Protein AF-A0A839MYS6-F1 (afdb_monomer)

Secondary structure (DSSP, 8-state):
--------TTSHHHHHHHHHHHHHHHHHHHHHHHHHHHHHHHHTT-S-BTTB-HHHHHHHHHHHHHHHHHHHHHHGGGG-S--PPTTPPPPHHHHIIIIIHHHHHHHHHHHHHHHHHHHH-

Sequence (121 aa):
MSTDAPITPGSAAAERSRLIAISVAVVGLIGMFLALLGWTGVAKDVDRTAGLPPSLLFAIGAVVVVGAAVFDLAAGSRSDVYIVAPGQQLTTTQFVLNKLAPWIIVALTIVGMIIIWLRHH

pLDDT: mean 84.74, std 12.55, range [36.41, 97.38]

Structure (mmCIF, N/CA/C/O backbone):
data_AF-A0A839MYS6-F1
#
_entry.id   AF-A0A839MYS6-F1
#
loop_
_atom_site.group_PDB
_atom_site.id
_atom_site.type_symbol
_atom_site.label_atom_id
_atom_site.label_alt_id
_atom_site.label_comp_id
_atom_site.label_asym_id
_atom_site.label_entity_id
_atom_site.label_seq_id
_atom_site.pdbx_PDB_ins_code
_atom_site.Cartn_x
_atom_site.Cartn_y
_atom_site.Cartn_z
_atom_site.occupancy
_atom_site.B_iso_or_equiv
_atom_site.auth_seq_id
_atom_site.auth_comp_id
_atom_site.auth_asym_id
_atom_site.auth_atom_id
_atom_site.pdbx_PDB_model_num
ATOM 1 N N . MET A 1 1 ? -17.687 -20.930 19.171 1.00 36.41 1 MET A N 1
ATOM 2 C CA . MET A 1 1 ? -18.001 -19.556 19.615 1.00 36.41 1 MET A CA 1
ATOM 3 C C . MET A 1 1 ? -16.704 -18.913 20.066 1.00 36.41 1 MET A C 1
ATOM 5 O O . MET A 1 1 ? -16.231 -19.227 21.147 1.00 36.41 1 MET A O 1
ATOM 9 N N . SER A 1 2 ? -16.072 -18.106 19.216 1.00 39.03 2 SER A N 1
ATOM 10 C CA . SER A 1 2 ? -14.948 -17.265 19.630 1.00 39.03 2 SER A CA 1
ATOM 11 C C . SER A 1 2 ? -15.504 -16.127 20.483 1.00 39.03 2 SER A C 1
ATOM 13 O O . SER A 1 2 ? -16.220 -15.260 19.987 1.00 39.03 2 SER A O 1
ATOM 15 N N . THR A 1 3 ? -15.232 -16.180 21.783 1.00 42.00 3 THR A N 1
ATOM 16 C CA . THR A 1 3 ? -15.516 -15.128 22.765 1.00 42.00 3 THR A CA 1
ATOM 17 C C . THR A 1 3 ? -14.559 -13.956 22.559 1.00 42.00 3 THR A C 1
ATOM 19 O O . THR A 1 3 ? -13.715 -13.676 23.407 1.00 42.00 3 THR A O 1
ATOM 22 N N . ASP A 1 4 ? -14.656 -13.285 21.416 1.00 52.69 4 ASP A N 1
ATOM 23 C CA . ASP A 1 4 ? -14.020 -11.986 21.249 1.00 52.69 4 ASP A CA 1
ATOM 24 C C . ASP A 1 4 ? -14.946 -10.965 21.904 1.00 52.69 4 ASP A C 1
ATOM 26 O O . ASP A 1 4 ? -15.996 -10.611 21.365 1.00 52.69 4 ASP A O 1
ATOM 30 N N . ALA A 1 5 ? -14.596 -10.553 23.123 1.00 58.12 5 ALA A N 1
ATOM 31 C CA . ALA A 1 5 ? -15.281 -9.458 23.789 1.00 58.12 5 ALA A CA 1
ATOM 32 C C . ALA A 1 5 ? -15.329 -8.242 22.838 1.00 58.12 5 ALA A C 1
ATOM 34 O O . ALA A 1 5 ? -14.313 -7.930 22.207 1.00 58.12 5 ALA A O 1
ATOM 35 N N . PRO A 1 6 ? -16.484 -7.566 22.699 1.00 62.28 6 PRO A N 1
ATOM 36 C CA . PRO A 1 6 ? -16.614 -6.440 21.785 1.00 62.28 6 PRO A CA 1
ATOM 37 C C . PRO A 1 6 ? -15.609 -5.348 22.165 1.00 62.28 6 PRO A C 1
ATOM 39 O O . PRO A 1 6 ? -15.557 -4.920 23.319 1.00 62.28 6 PRO A O 1
ATOM 42 N N . ILE A 1 7 ? -14.798 -4.905 21.199 1.00 64.94 7 ILE A N 1
ATOM 43 C CA . ILE A 1 7 ? -13.833 -3.828 21.426 1.00 64.94 7 ILE A CA 1
ATOM 44 C C . ILE A 1 7 ? -14.624 -2.539 21.648 1.00 64.94 7 ILE A C 1
ATOM 46 O O . ILE A 1 7 ? -15.335 -2.077 20.758 1.00 64.94 7 ILE A O 1
ATOM 50 N N . THR A 1 8 ? -14.528 -1.967 22.847 1.00 72.06 8 THR A N 1
ATOM 51 C CA . THR A 1 8 ? -15.256 -0.749 23.210 1.00 72.06 8 THR A CA 1
ATOM 52 C C . THR A 1 8 ? -14.421 0.506 22.938 1.00 72.06 8 THR A C 1
ATOM 54 O O . THR A 1 8 ? -13.193 0.479 23.104 1.00 72.06 8 THR A O 1
ATOM 57 N N . PRO A 1 9 ? -15.052 1.631 22.546 1.00 70.06 9 PRO A N 1
ATOM 58 C CA . PRO A 1 9 ? -14.355 2.904 22.372 1.00 70.06 9 PRO A CA 1
ATOM 59 C C . PRO A 1 9 ? -13.639 3.338 23.660 1.00 70.06 9 PRO A C 1
ATOM 61 O O . PRO A 1 9 ? -14.200 3.232 24.747 1.00 70.06 9 PRO A O 1
ATOM 64 N N . GLY A 1 10 ? -12.402 3.831 23.544 1.00 70.62 10 GLY A N 1
ATOM 65 C CA . GLY A 1 10 ? -11.609 4.307 24.689 1.00 70.62 10 GLY A CA 1
ATOM 66 C C . GLY A 1 10 ? -10.931 3.212 25.524 1.00 70.62 10 GLY A C 1
ATOM 67 O O . GLY A 1 10 ? -10.253 3.528 26.495 1.00 70.62 10 GLY A O 1
ATOM 68 N N . SER A 1 11 ? -11.077 1.936 25.152 1.00 76.88 11 SER A N 1
ATOM 69 C CA . SER A 1 11 ? -10.347 0.829 25.782 1.00 76.88 11 SER A CA 1
ATOM 70 C C . SER A 1 11 ? -8.911 0.701 25.252 1.00 76.88 11 SER A C 1
ATOM 72 O O . SER A 1 11 ? -8.625 1.049 24.105 1.00 76.88 11 SER A O 1
ATOM 74 N N . ALA A 1 12 ? -8.017 0.095 26.042 1.00 77.88 12 ALA A N 1
ATOM 75 C CA . ALA A 1 12 ? -6.660 -0.248 25.592 1.00 77.88 12 ALA A CA 1
ATOM 76 C C . ALA A 1 12 ? -6.661 -1.174 24.352 1.00 77.88 12 ALA A C 1
ATOM 78 O O . ALA A 1 12 ? -5.753 -1.130 23.523 1.00 77.88 12 ALA A O 1
ATOM 79 N N . ALA A 1 13 ? -7.707 -1.992 24.185 1.00 74.75 13 ALA A N 1
ATOM 80 C CA . ALA A 1 13 ? -7.895 -2.824 22.998 1.00 74.75 13 ALA A CA 1
ATOM 81 C C . ALA A 1 13 ? -8.218 -1.988 21.744 1.00 74.75 13 ALA A C 1
ATOM 83 O O . ALA A 1 13 ? -7.723 -2.301 20.661 1.00 74.75 13 ALA A O 1
ATOM 84 N N . ALA A 1 14 ? -8.981 -0.898 21.888 1.00 74.06 14 ALA A N 1
ATOM 85 C CA . ALA A 1 14 ? -9.258 0.031 20.795 1.00 74.06 14 ALA A CA 1
ATOM 86 C C . ALA A 1 14 ? -8.018 0.831 20.377 1.00 74.06 14 ALA A C 1
ATOM 88 O O . ALA A 1 14 ? -7.782 1.041 19.187 1.00 74.06 14 ALA A O 1
ATOM 89 N N . GLU A 1 15 ? -7.196 1.239 21.344 1.00 79.88 15 GLU A N 1
ATOM 90 C CA . GLU A 1 15 ? -5.914 1.893 21.073 1.00 79.88 15 GLU A CA 1
ATOM 91 C C . GLU A 1 15 ? -4.948 0.956 20.337 1.00 79.88 15 GLU A C 1
ATOM 93 O O . GLU A 1 15 ? -4.363 1.330 19.320 1.00 79.88 15 GLU A O 1
ATOM 98 N N . ARG A 1 16 ? -4.849 -0.304 20.777 1.00 81.50 16 ARG A N 1
ATOM 99 C CA . ARG A 1 16 ? -4.025 -1.313 20.104 1.00 81.50 16 ARG A CA 1
ATOM 100 C C . ARG A 1 16 ? -4.498 -1.596 18.675 1.00 81.50 16 ARG A C 1
ATOM 102 O O . ARG A 1 16 ? -3.661 -1.702 17.785 1.00 81.50 16 ARG A O 1
ATOM 109 N N . SER A 1 17 ? -5.811 -1.678 18.448 1.00 79.44 17 SER A N 1
ATOM 110 C CA . SER A 1 17 ? -6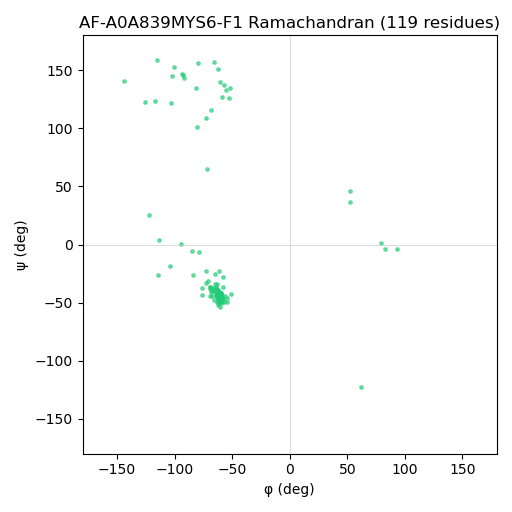.390 -1.839 17.104 1.00 79.44 17 SER A CA 1
ATOM 111 C C . SER A 1 17 ? -5.989 -0.692 16.176 1.00 79.44 17 SER A C 1
ATOM 113 O O . SER A 1 17 ? -5.501 -0.927 15.072 1.00 79.44 17 SER A O 1
ATOM 115 N N . ARG A 1 18 ? -6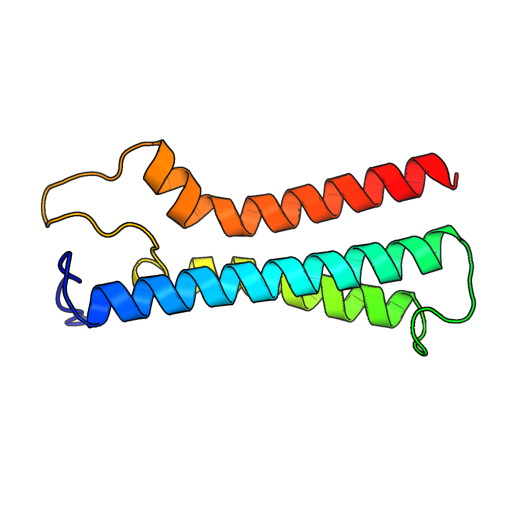.089 0.555 16.656 1.00 82.00 18 ARG A N 1
ATOM 116 C CA . ARG A 1 18 ? -5.651 1.746 15.910 1.00 82.00 18 ARG A CA 1
ATOM 117 C C . ARG A 1 18 ? -4.172 1.698 15.555 1.00 82.00 18 ARG A C 1
ATOM 119 O O . ARG A 1 18 ? -3.811 1.993 14.421 1.00 82.00 18 ARG A O 1
ATOM 126 N N . LEU A 1 19 ? -3.318 1.327 16.507 1.00 85.81 19 LEU A N 1
ATOM 127 C CA . LEU A 1 19 ? -1.880 1.216 16.266 1.00 85.81 19 LEU A CA 1
ATOM 128 C C . LEU A 1 19 ? -1.563 0.155 15.211 1.00 85.81 19 LEU A C 1
ATOM 130 O O . LEU A 1 19 ? -0.710 0.392 14.358 1.00 85.81 19 LEU A O 1
ATOM 134 N N . ILE A 1 20 ? -2.263 -0.983 15.232 1.00 85.06 20 ILE A N 1
ATOM 135 C CA . ILE A 1 20 ? -2.134 -2.020 14.202 1.00 85.06 20 ILE A CA 1
ATOM 136 C C . ILE A 1 20 ? -2.569 -1.460 12.846 1.00 85.06 20 ILE A C 1
ATOM 138 O O . ILE A 1 20 ? -1.800 -1.547 11.896 1.00 85.06 20 ILE A O 1
ATOM 142 N N . ALA A 1 21 ? -3.737 -0.821 12.771 1.00 84.19 21 ALA A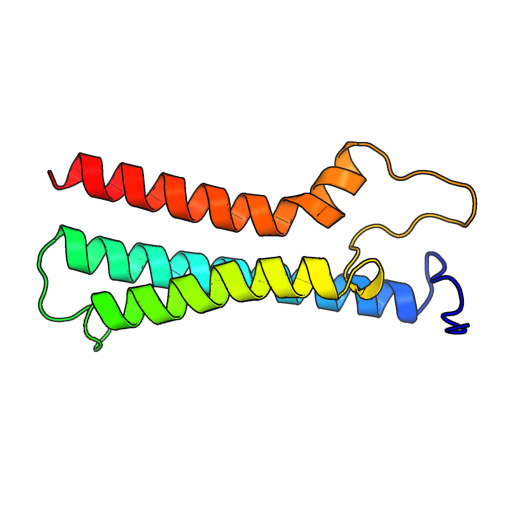 N 1
ATOM 143 C CA . ALA A 1 21 ? -4.262 -0.216 11.547 1.00 84.19 21 ALA A CA 1
ATOM 144 C C . ALA A 1 21 ? -3.274 0.778 10.912 1.00 84.19 21 ALA A C 1
ATOM 146 O O . ALA A 1 21 ? -2.943 0.693 9.730 1.00 84.19 21 ALA A O 1
ATOM 147 N N . ILE A 1 22 ? -2.746 1.695 11.729 1.00 87.50 22 ILE A N 1
ATOM 148 C CA . ILE A 1 22 ? -1.765 2.699 11.304 1.00 87.50 22 ILE A CA 1
ATOM 149 C C . ILE A 1 22 ? -0.476 2.015 10.849 1.00 87.50 22 ILE A C 1
ATOM 151 O O . ILE A 1 22 ? 0.072 2.368 9.809 1.00 87.50 22 ILE A O 1
ATOM 155 N N . SER A 1 23 ? -0.005 1.014 11.593 1.00 90.06 23 SER A N 1
ATOM 156 C CA . SER A 1 23 ? 1.216 0.279 11.252 1.00 90.06 23 SER A CA 1
ATOM 157 C C . SER A 1 23 ? 1.073 -0.459 9.920 1.00 90.06 23 SER A C 1
ATOM 159 O O . SER A 1 23 ? 1.981 -0.406 9.095 1.00 90.06 23 SER A O 1
ATOM 161 N N . VAL A 1 24 ? -0.077 -1.090 9.669 1.00 90.00 24 VAL A N 1
ATOM 162 C CA . VAL A 1 24 ? -0.386 -1.755 8.394 1.00 90.00 24 VAL A CA 1
ATOM 163 C C . VAL A 1 24 ? -0.420 -0.744 7.249 1.00 90.00 24 VAL A C 1
ATOM 165 O O . VAL A 1 24 ? 0.182 -0.991 6.205 1.00 90.00 24 VAL A O 1
ATOM 168 N N . ALA A 1 25 ? -1.037 0.423 7.452 1.00 88.56 25 ALA A N 1
ATOM 169 C CA . ALA A 1 25 ? -1.038 1.493 6.458 1.00 88.56 25 ALA A CA 1
ATOM 170 C C . ALA A 1 25 ? 0.383 1.998 6.150 1.00 88.56 25 ALA A C 1
ATOM 172 O O . ALA A 1 25 ? 0.744 2.141 4.984 1.00 88.56 25 ALA A O 1
ATOM 173 N N . VAL A 1 26 ? 1.217 2.212 7.173 1.00 93.88 26 VAL A N 1
ATOM 174 C CA . VAL A 1 26 ? 2.621 2.629 7.008 1.00 93.88 26 VAL A CA 1
ATOM 175 C C . VAL A 1 26 ? 3.423 1.575 6.245 1.00 93.88 26 VAL A C 1
ATOM 177 O O . VAL A 1 26 ? 4.142 1.918 5.308 1.00 93.88 26 VAL A O 1
ATOM 180 N N . VAL A 1 27 ? 3.273 0.294 6.588 1.00 94.12 27 VAL A N 1
ATOM 181 C CA . VAL A 1 27 ? 3.912 -0.812 5.859 1.00 94.12 27 VAL A CA 1
ATOM 182 C C . VAL A 1 27 ? 3.450 -0.835 4.400 1.00 94.12 27 VAL A C 1
ATOM 184 O O . VAL A 1 27 ? 4.282 -0.951 3.502 1.00 94.12 27 VAL A O 1
ATOM 187 N N . GLY A 1 28 ? 2.154 -0.634 4.146 1.00 94.00 28 GLY A N 1
ATOM 188 C CA . GLY A 1 28 ? 1.608 -0.500 2.796 1.00 94.00 28 GLY A CA 1
ATOM 189 C C . GLY A 1 28 ? 2.238 0.657 2.014 1.00 94.00 28 GLY A C 1
ATOM 190 O O . GLY A 1 28 ? 2.636 0.472 0.867 1.00 94.00 28 GLY A O 1
ATOM 191 N N . LEU A 1 29 ? 2.404 1.832 2.630 1.00 95.81 29 LEU A N 1
ATOM 192 C CA . LEU A 1 29 ? 3.059 2.988 2.001 1.00 95.81 29 LEU A CA 1
ATOM 193 C C . LEU A 1 29 ? 4.537 2.723 1.680 1.00 95.81 29 LEU A C 1
ATOM 195 O O . LEU A 1 29 ? 5.010 3.104 0.609 1.00 95.81 29 LEU A O 1
ATOM 199 N N . ILE A 1 30 ? 5.262 2.040 2.572 1.00 96.50 30 ILE A N 1
ATOM 200 C CA . ILE A 1 30 ? 6.648 1.618 2.319 1.00 96.50 30 ILE A CA 1
ATOM 201 C C . ILE A 1 30 ? 6.691 0.654 1.132 1.00 96.50 30 ILE A C 1
ATOM 203 O O . ILE A 1 30 ? 7.505 0.830 0.225 1.00 96.50 30 ILE A O 1
ATOM 207 N N . GLY A 1 31 ? 5.789 -0.328 1.096 1.00 96.25 31 GLY A N 1
ATOM 208 C CA . GLY A 1 31 ? 5.657 -1.224 -0.046 1.00 96.25 31 GLY A CA 1
ATOM 209 C C . GLY A 1 31 ? 5.404 -0.458 -1.346 1.00 96.25 31 GLY A C 1
ATOM 210 O O . GLY A 1 31 ? 6.046 -0.740 -2.355 1.00 96.25 31 GLY A O 1
ATOM 211 N N . MET A 1 32 ? 4.506 0.534 -1.320 1.00 97.31 32 MET A N 1
ATOM 212 C CA . MET A 1 32 ? 4.138 1.329 -2.496 1.00 97.31 32 MET A CA 1
ATOM 213 C C . MET A 1 32 ? 5.353 2.086 -3.014 1.00 97.31 32 MET A C 1
ATOM 215 O O . MET A 1 32 ? 5.630 2.069 -4.212 1.00 97.31 32 MET A O 1
ATOM 219 N N . PHE A 1 33 ? 6.110 2.708 -2.110 1.00 96.75 33 PHE A N 1
ATOM 220 C CA . PHE A 1 33 ? 7.351 3.385 -2.452 1.00 96.75 33 PHE A CA 1
ATOM 221 C C . PHE A 1 33 ? 8.349 2.435 -3.129 1.00 96.75 33 PHE A C 1
ATOM 223 O O . PHE A 1 33 ? 8.845 2.750 -4.209 1.00 96.75 33 PHE A O 1
ATOM 230 N N . LEU A 1 34 ? 8.603 1.257 -2.547 1.00 96.62 34 LEU A N 1
ATOM 231 C CA . LEU A 1 34 ? 9.520 0.263 -3.118 1.00 96.62 34 LEU A CA 1
ATOM 232 C C . LEU A 1 34 ? 9.038 -0.251 -4.483 1.00 96.62 34 LEU A C 1
ATOM 234 O O . LEU A 1 34 ? 9.839 -0.370 -5.410 1.00 96.62 34 LEU A O 1
ATOM 238 N N . ALA A 1 35 ? 7.733 -0.497 -4.625 1.00 96.88 35 ALA A N 1
ATOM 239 C CA . ALA A 1 35 ? 7.126 -0.955 -5.868 1.00 96.88 35 ALA A CA 1
ATOM 240 C C . ALA A 1 35 ? 7.299 0.090 -6.975 1.00 96.88 35 ALA A C 1
ATOM 242 O O . ALA A 1 35 ? 7.842 -0.210 -8.035 1.00 96.88 35 ALA A O 1
ATOM 243 N N . LEU A 1 36 ? 6.911 1.341 -6.718 1.00 97.00 36 LEU A N 1
ATOM 244 C CA . LEU A 1 36 ? 7.037 2.425 -7.692 1.00 97.00 36 LEU A CA 1
ATOM 245 C C . LEU A 1 36 ? 8.496 2.735 -8.030 1.00 97.00 36 LEU A C 1
ATOM 247 O O . LEU A 1 36 ? 8.811 3.014 -9.187 1.00 97.00 36 LEU A O 1
ATOM 251 N N . LEU A 1 37 ? 9.396 2.656 -7.049 1.00 95.94 37 LEU A N 1
ATOM 252 C CA . LEU A 1 37 ? 10.824 2.864 -7.257 1.00 95.94 37 LEU A CA 1
ATOM 253 C C . LEU A 1 37 ? 11.424 1.764 -8.147 1.00 95.94 37 LEU A C 1
ATOM 255 O O . LEU A 1 37 ? 12.094 2.076 -9.131 1.00 95.94 37 LEU A O 1
ATOM 259 N N . GLY A 1 38 ? 11.133 0.492 -7.854 1.00 95.56 38 GLY A N 1
ATOM 260 C CA . GLY A 1 38 ? 11.550 -0.638 -8.687 1.00 95.56 38 GLY A CA 1
ATOM 261 C C . GLY A 1 38 ? 10.961 -0.570 -10.096 1.00 95.56 38 GLY A C 1
ATOM 262 O O . GLY A 1 38 ? 11.689 -0.710 -11.075 1.00 95.56 38 GLY A O 1
ATOM 263 N N . TRP A 1 39 ? 9.669 -0.251 -10.214 1.00 96.75 39 TRP A N 1
ATOM 264 C CA . TRP A 1 39 ? 8.989 -0.084 -11.501 1.00 96.75 39 TRP A CA 1
ATOM 265 C C . TRP A 1 39 ? 9.575 1.060 -12.331 1.00 96.75 39 TRP A C 1
ATOM 267 O O . TRP A 1 39 ? 9.765 0.917 -13.534 1.00 96.75 39 TRP A O 1
ATOM 277 N N . THR A 1 40 ? 9.938 2.175 -11.691 1.00 95.00 40 THR A N 1
ATOM 278 C CA . THR A 1 40 ? 10.643 3.281 -12.357 1.00 95.00 40 THR A CA 1
ATOM 279 C C . THR A 1 40 ? 11.990 2.829 -12.911 1.00 95.00 40 THR A C 1
ATOM 281 O O . THR A 1 40 ? 12.352 3.225 -14.015 1.00 95.00 40 THR A O 1
ATOM 284 N N . GLY A 1 41 ? 12.734 2.010 -12.164 1.00 92.56 41 GLY A N 1
ATOM 285 C CA . GLY A 1 41 ? 13.996 1.453 -12.640 1.00 92.56 41 GLY A CA 1
ATOM 286 C C . GLY A 1 41 ? 13.811 0.526 -13.844 1.00 92.56 41 GLY A C 1
ATOM 287 O O . GLY A 1 41 ? 14.553 0.651 -14.813 1.00 92.56 41 GLY A O 1
ATOM 288 N N . VAL A 1 42 ? 12.781 -0.329 -13.829 1.00 93.62 42 VAL A N 1
ATOM 289 C CA . VAL A 1 42 ? 12.419 -1.174 -14.983 1.00 93.62 42 VAL A CA 1
ATOM 290 C C . VAL A 1 42 ? 12.045 -0.318 -16.194 1.00 93.62 42 VAL A C 1
ATOM 292 O O . VAL A 1 42 ? 12.559 -0.539 -17.282 1.00 93.62 42 VAL A O 1
ATOM 295 N N . ALA A 1 43 ? 11.193 0.694 -16.012 1.00 92.75 43 ALA A N 1
ATOM 296 C CA . ALA A 1 43 ? 10.739 1.559 -17.100 1.00 92.75 43 ALA A CA 1
ATOM 297 C C . ALA A 1 43 ? 11.868 2.400 -17.725 1.00 92.75 43 ALA A C 1
ATOM 299 O O . ALA A 1 43 ? 11.768 2.800 -18.878 1.00 92.75 43 ALA A O 1
ATOM 300 N N . LYS A 1 44 ? 12.932 2.679 -16.964 1.00 92.00 44 LYS A N 1
ATOM 301 C CA . LYS A 1 44 ? 14.125 3.400 -17.431 1.00 92.00 44 LYS A CA 1
ATOM 302 C C . LYS A 1 44 ? 15.258 2.487 -17.901 1.00 92.00 44 LYS A C 1
ATOM 304 O O . LYS A 1 44 ? 16.309 3.013 -18.252 1.00 92.00 44 LYS A O 1
ATOM 309 N N . ASP A 1 45 ? 15.060 1.172 -17.857 1.00 89.88 45 ASP A N 1
ATOM 310 C CA . ASP A 1 45 ? 16.049 0.159 -18.231 1.00 89.88 45 ASP A CA 1
ATOM 311 C C . ASP A 1 45 ? 17.410 0.339 -17.527 1.00 89.88 45 ASP A C 1
ATOM 313 O O . ASP A 1 45 ? 18.473 0.342 -18.143 1.00 89.88 45 ASP A O 1
ATOM 317 N N . VAL A 1 46 ? 17.383 0.571 -16.206 1.00 90.75 46 VAL A N 1
ATOM 318 C CA . VAL A 1 46 ? 18.615 0.699 -15.406 1.00 90.75 46 VAL A CA 1
ATOM 319 C C . VAL A 1 46 ? 19.047 -0.645 -14.824 1.00 90.75 46 VAL A C 1
ATOM 321 O O . VAL A 1 46 ? 18.226 -1.404 -14.315 1.00 90.75 46 VAL A O 1
ATOM 324 N N . ASP A 1 47 ? 20.355 -0.893 -14.765 1.00 87.38 47 ASP A N 1
ATOM 325 C CA . ASP A 1 47 ? 20.891 -2.143 -14.205 1.00 87.38 47 ASP A CA 1
ATOM 326 C C . ASP A 1 47 ? 20.605 -2.305 -12.703 1.00 87.38 47 ASP A C 1
ATOM 328 O O . ASP A 1 47 ? 20.426 -3.416 -12.194 1.00 87.38 47 ASP A O 1
ATOM 332 N N . ARG A 1 48 ? 20.594 -1.191 -11.954 1.00 88.56 48 ARG A N 1
ATOM 333 C CA . ARG A 1 48 ? 20.381 -1.179 -10.499 1.00 88.56 48 ARG A CA 1
ATOM 334 C C . ARG A 1 48 ? 19.585 0.033 -10.038 1.00 88.56 48 ARG A C 1
ATOM 336 O O . ARG A 1 48 ? 19.824 1.155 -10.466 1.00 88.56 48 ARG A O 1
ATOM 343 N N . THR A 1 49 ? 18.698 -0.191 -9.074 1.00 90.19 49 THR A N 1
ATOM 344 C CA . THR A 1 49 ? 17.988 0.848 -8.321 1.00 90.19 49 THR A CA 1
ATOM 345 C C . THR A 1 49 ? 18.211 0.608 -6.831 1.00 90.19 49 THR A C 1
ATOM 347 O O . THR A 1 49 ? 17.941 -0.481 -6.331 1.00 90.19 49 THR A O 1
ATOM 350 N N . ALA A 1 50 ? 18.754 1.605 -6.124 1.00 86.69 50 ALA A N 1
ATOM 351 C CA . ALA A 1 50 ? 19.094 1.503 -4.697 1.00 86.69 50 ALA A CA 1
ATOM 352 C C . ALA A 1 50 ? 19.967 0.272 -4.341 1.00 86.69 50 ALA A C 1
ATOM 354 O O . ALA A 1 50 ? 19.806 -0.341 -3.291 1.00 86.69 50 ALA A O 1
ATOM 355 N N . GLY A 1 51 ? 20.892 -0.105 -5.233 1.00 88.31 51 GLY A N 1
ATOM 356 C CA . GLY A 1 51 ? 21.811 -1.232 -5.027 1.00 88.31 51 GLY A CA 1
ATOM 357 C C . GLY A 1 51 ? 21.246 -2.616 -5.369 1.00 88.31 51 GLY A C 1
ATOM 358 O O . GLY A 1 51 ? 22.008 -3.581 -5.350 1.00 88.31 51 GLY A O 1
ATOM 359 N N . LEU A 1 52 ? 19.967 -2.721 -5.742 1.00 92.06 52 LEU A N 1
ATOM 360 C CA . LEU A 1 52 ? 19.305 -3.973 -6.125 1.00 92.06 52 LEU A CA 1
ATOM 361 C C . LEU A 1 52 ? 18.861 -3.961 -7.596 1.00 92.06 52 LEU A C 1
ATOM 363 O O . LEU A 1 52 ? 18.677 -2.884 -8.171 1.00 92.06 52 LEU A O 1
ATOM 367 N N . PRO A 1 53 ? 18.641 -5.138 -8.213 1.00 94.62 53 PRO A N 1
ATOM 368 C CA . PRO A 1 53 ? 17.924 -5.224 -9.481 1.00 94.62 53 PRO A CA 1
ATOM 369 C C . PRO A 1 53 ? 16.536 -4.566 -9.358 1.00 94.62 53 PRO A C 1
ATOM 371 O O . PRO A 1 53 ? 15.821 -4.861 -8.391 1.00 94.62 53 PRO A O 1
ATOM 374 N N . PRO A 1 54 ? 16.114 -3.706 -10.305 1.00 93.94 54 PRO A N 1
ATOM 375 C CA . PRO A 1 54 ? 14.835 -2.997 -10.204 1.00 93.94 54 PRO A CA 1
ATOM 376 C C . PRO A 1 54 ? 13.620 -3.925 -10.089 1.00 93.94 54 PRO A C 1
ATOM 378 O O . PRO A 1 54 ? 12.695 -3.647 -9.329 1.00 93.94 54 PRO A O 1
ATOM 381 N N . SER A 1 55 ? 13.651 -5.064 -10.785 1.00 94.44 55 SER A N 1
ATOM 382 C CA . SER A 1 55 ? 12.608 -6.094 -10.728 1.00 94.44 55 SER A CA 1
ATOM 383 C C . SER A 1 55 ? 12.469 -6.722 -9.340 1.00 94.44 55 SER A C 1
ATOM 385 O O . SER A 1 55 ? 11.353 -6.969 -8.886 1.00 94.44 55 SER A O 1
ATOM 387 N N . LEU A 1 56 ? 13.585 -6.934 -8.635 1.00 94.69 56 LEU A N 1
ATOM 388 C CA . LEU A 1 56 ? 13.579 -7.458 -7.270 1.00 94.69 56 LEU A CA 1
ATOM 389 C C . LEU A 1 56 ? 13.000 -6.431 -6.294 1.00 94.69 56 LEU A C 1
ATOM 391 O O . LEU A 1 56 ? 12.163 -6.775 -5.463 1.00 94.69 56 LEU A O 1
ATOM 395 N N . LEU A 1 57 ? 13.409 -5.165 -6.422 1.00 94.69 57 LEU A N 1
ATOM 396 C CA . LEU A 1 57 ? 12.881 -4.073 -5.604 1.00 94.69 57 LEU A CA 1
ATOM 397 C C . LEU A 1 57 ? 11.367 -3.902 -5.811 1.00 94.69 57 LEU A C 1
ATOM 399 O O . LEU A 1 57 ? 10.621 -3.768 -4.839 1.00 94.69 57 LEU A O 1
ATOM 403 N N . PHE A 1 58 ? 10.915 -3.999 -7.066 1.00 96.06 58 PHE A N 1
ATOM 404 C CA . PHE A 1 58 ? 9.499 -4.004 -7.420 1.00 96.06 58 PHE A CA 1
ATOM 405 C C . PHE A 1 58 ? 8.755 -5.176 -6.774 1.00 96.06 58 PHE A C 1
ATOM 407 O O . PHE A 1 58 ? 7.729 -4.959 -6.135 1.00 96.06 58 PHE A O 1
ATOM 414 N N . ALA A 1 59 ? 9.279 -6.399 -6.896 1.00 96.38 59 ALA A N 1
ATOM 415 C CA . ALA A 1 59 ? 8.649 -7.594 -6.340 1.00 96.38 59 ALA A CA 1
ATOM 416 C C . ALA A 1 59 ? 8.489 -7.504 -4.815 1.00 96.38 59 ALA A C 1
ATOM 418 O O . ALA A 1 59 ? 7.410 -7.786 -4.296 1.00 96.38 59 ALA A O 1
ATOM 419 N N . ILE A 1 60 ? 9.527 -7.049 -4.102 1.00 96.50 60 ILE A N 1
ATOM 420 C CA . ILE A 1 60 ? 9.466 -6.820 -2.651 1.00 96.50 60 ILE A CA 1
ATOM 421 C C . ILE A 1 60 ? 8.372 -5.799 -2.329 1.00 96.50 60 ILE A C 1
ATOM 423 O O . ILE A 1 60 ? 7.513 -6.063 -1.489 1.00 96.50 60 ILE A O 1
ATOM 427 N N . GLY A 1 61 ? 8.365 -4.656 -3.020 1.00 95.69 61 GLY A N 1
ATOM 428 C CA . GLY A 1 61 ? 7.354 -3.624 -2.811 1.00 95.69 61 GLY A CA 1
ATOM 429 C C . GLY A 1 61 ? 5.932 -4.121 -3.061 1.00 95.69 61 GLY A C 1
ATOM 430 O O . GLY A 1 61 ? 5.060 -3.934 -2.217 1.00 95.69 61 GLY A O 1
ATOM 431 N N . ALA A 1 62 ? 5.705 -4.818 -4.176 1.00 95.38 62 ALA A N 1
ATOM 432 C CA . ALA A 1 62 ? 4.400 -5.355 -4.550 1.00 95.38 62 ALA A CA 1
ATOM 433 C C . ALA A 1 62 ? 3.873 -6.360 -3.514 1.00 95.38 62 ALA A C 1
ATOM 435 O O . ALA A 1 62 ? 2.717 -6.265 -3.098 1.00 95.38 62 ALA A O 1
ATOM 436 N N . VAL A 1 63 ? 4.726 -7.278 -3.045 1.00 97.06 63 VAL A N 1
ATOM 437 C CA . VAL A 1 63 ? 4.368 -8.240 -1.991 1.00 97.06 63 VAL A CA 1
ATOM 438 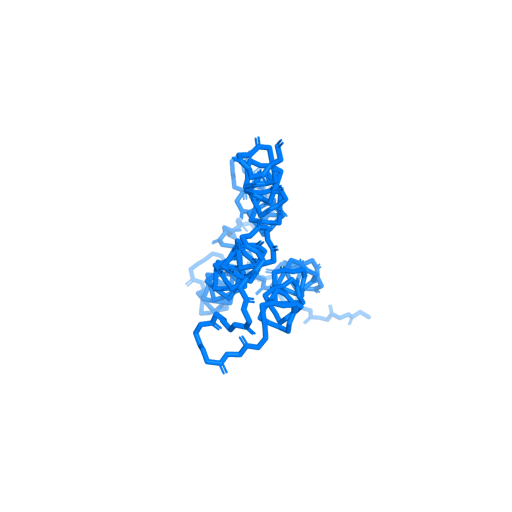C C . VAL A 1 63 ? 4.017 -7.523 -0.691 1.00 97.06 63 VAL A C 1
ATOM 440 O O . VAL A 1 63 ? 3.042 -7.893 -0.044 1.00 97.06 63 VAL A O 1
ATOM 443 N N . VAL A 1 64 ? 4.758 -6.478 -0.316 1.00 95.62 64 VAL A N 1
ATOM 444 C CA . VAL A 1 64 ? 4.483 -5.709 0.906 1.00 95.62 64 VAL A CA 1
ATOM 445 C C . VAL A 1 64 ? 3.165 -4.929 0.803 1.00 95.62 64 VAL A C 1
ATOM 4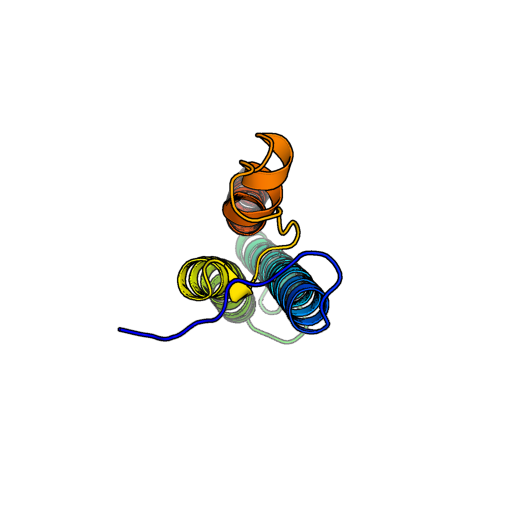47 O O . VAL A 1 64 ? 2.369 -4.984 1.737 1.00 95.62 64 VAL A O 1
ATOM 450 N N . VAL A 1 65 ? 2.889 -4.254 -0.321 1.00 95.44 65 VAL A N 1
ATOM 451 C CA . VAL A 1 65 ? 1.629 -3.507 -0.540 1.00 95.44 65 VAL A CA 1
ATOM 452 C C . VAL A 1 65 ? 0.422 -4.428 -0.480 1.00 95.44 65 VAL A C 1
ATOM 454 O O . VAL A 1 65 ? -0.521 -4.183 0.273 1.00 95.44 65 VAL A O 1
ATOM 457 N N . VAL A 1 66 ? 0.449 -5.495 -1.280 1.00 94.38 66 VAL A N 1
ATOM 458 C CA . VAL A 1 66 ? -0.669 -6.436 -1.369 1.00 94.38 66 VAL A CA 1
ATOM 459 C C . VAL A 1 66 ? -0.802 -7.204 -0.058 1.00 94.38 66 VAL A C 1
ATOM 461 O O . VAL A 1 66 ? -1.908 -7.361 0.450 1.00 94.38 66 VAL A O 1
ATOM 464 N N . GLY A 1 67 ? 0.318 -7.616 0.537 1.00 92.12 67 GLY A N 1
ATOM 465 C CA . GLY A 1 67 ? 0.353 -8.295 1.828 1.00 92.12 67 GLY A CA 1
ATOM 466 C C . GLY A 1 67 ? -0.250 -7.457 2.953 1.00 92.12 67 GLY A C 1
ATOM 467 O O . GLY A 1 67 ? -1.022 -7.990 3.742 1.00 92.12 67 GLY A O 1
ATOM 468 N N . ALA A 1 68 ? 0.022 -6.149 2.997 1.00 89.88 68 ALA A N 1
ATOM 469 C CA . ALA A 1 68 ? -0.584 -5.242 3.970 1.00 89.88 68 ALA A CA 1
ATOM 470 C C . ALA A 1 68 ? -2.111 -5.152 3.804 1.00 89.88 68 ALA A C 1
ATOM 472 O O . ALA A 1 68 ? -2.841 -5.250 4.789 1.00 89.88 68 ALA A O 1
ATOM 473 N N . ALA A 1 69 ? -2.607 -5.037 2.568 1.00 89.25 69 ALA A N 1
ATOM 474 C CA . ALA A 1 69 ? -4.047 -4.996 2.301 1.00 89.25 69 ALA A CA 1
ATOM 475 C C . ALA A 1 69 ? -4.752 -6.322 2.637 1.00 89.25 69 ALA A C 1
ATOM 477 O O . ALA A 1 69 ? -5.835 -6.326 3.222 1.00 89.25 69 ALA A O 1
ATOM 478 N N . VAL A 1 70 ? -4.124 -7.457 2.318 1.00 90.69 70 VAL A N 1
ATOM 479 C CA . VAL A 1 70 ? -4.642 -8.789 2.669 1.00 90.69 70 VAL A CA 1
ATOM 480 C C . VAL A 1 70 ? -4.613 -9.009 4.182 1.00 90.69 70 VAL A C 1
ATOM 482 O O . VAL A 1 70 ? -5.557 -9.571 4.736 1.00 90.69 70 VAL A O 1
ATOM 485 N N . PHE A 1 71 ? -3.562 -8.548 4.866 1.00 88.38 71 PHE A N 1
ATOM 486 C CA . PHE A 1 71 ? -3.467 -8.627 6.321 1.00 88.38 71 PHE A CA 1
ATOM 487 C C . PHE A 1 71 ? -4.572 -7.816 7.000 1.00 88.38 71 PHE A C 1
ATOM 489 O O . PHE A 1 71 ? -5.196 -8.325 7.925 1.00 88.38 71 PHE A O 1
ATOM 496 N N . ASP A 1 72 ? -4.854 -6.600 6.527 1.00 84.44 72 ASP A N 1
ATOM 497 C CA . ASP A 1 72 ? -5.958 -5.791 7.052 1.00 84.44 72 ASP A CA 1
ATOM 498 C C . ASP A 1 72 ? -7.317 -6.490 6.881 1.00 84.44 72 ASP A C 1
ATOM 500 O O . ASP A 1 72 ? -8.104 -6.592 7.824 1.00 84.44 72 ASP A O 1
ATOM 504 N N . LEU A 1 73 ? -7.551 -7.086 5.705 1.00 82.62 73 LEU A N 1
ATOM 505 C CA . LEU A 1 73 ? -8.763 -7.860 5.440 1.00 82.62 73 LEU A CA 1
ATOM 506 C C . LEU A 1 73 ? -8.905 -9.053 6.402 1.00 82.62 73 LEU A C 1
ATOM 508 O O . LEU A 1 73 ? -9.999 -9.316 6.901 1.00 82.62 73 LEU A O 1
ATOM 512 N N . ALA A 1 74 ? -7.804 -9.758 6.679 1.00 84.00 74 ALA A N 1
ATOM 513 C CA . ALA A 1 74 ? -7.778 -10.893 7.601 1.00 84.00 74 ALA A CA 1
ATOM 514 C C . ALA A 1 74 ? -7.894 -10.472 9.079 1.00 84.00 74 ALA A C 1
ATOM 516 O O . ALA A 1 74 ? -8.475 -11.201 9.883 1.00 84.00 74 ALA A O 1
ATOM 517 N N . ALA A 1 75 ? -7.358 -9.306 9.446 1.00 75.75 75 ALA A N 1
ATOM 518 C CA . ALA A 1 75 ? -7.410 -8.765 10.802 1.00 75.75 75 ALA A CA 1
ATOM 519 C C . ALA A 1 75 ? -8.814 -8.257 11.184 1.00 75.75 75 ALA A C 1
ATOM 521 O O . ALA A 1 75 ? -9.160 -8.231 12.371 1.00 75.75 75 ALA A O 1
ATOM 522 N N . GLY A 1 76 ? -9.656 -7.924 10.202 1.00 75.38 76 GLY A N 1
ATOM 523 C CA . GLY A 1 76 ? -11.071 -7.638 10.422 1.00 75.38 76 GLY A CA 1
ATOM 524 C C . GLY A 1 76 ? -11.274 -6.429 11.335 1.00 75.38 76 GLY A C 1
ATOM 525 O O . GLY A 1 76 ? -10.821 -5.337 11.023 1.00 75.38 76 GLY A O 1
ATOM 526 N N . SER A 1 77 ? -11.987 -6.589 12.453 1.00 66.00 77 SER A N 1
ATOM 527 C CA . SER A 1 77 ? -12.221 -5.499 13.419 1.00 66.00 77 SER A CA 1
ATOM 528 C C . SER A 1 77 ? -11.035 -5.218 14.350 1.00 66.00 77 SER A C 1
ATOM 530 O O . SER A 1 77 ? -11.072 -4.263 15.123 1.00 66.00 77 SER A O 1
ATOM 532 N N . ARG A 1 78 ? -9.976 -6.039 14.301 1.00 67.62 78 ARG A N 1
ATOM 533 C CA . ARG A 1 78 ? -8.771 -5.883 15.136 1.00 67.62 78 ARG A CA 1
ATOM 534 C C . ARG A 1 78 ? -7.747 -4.905 14.544 1.00 67.62 78 ARG A C 1
ATOM 536 O O . ARG A 1 78 ? -6.739 -4.635 15.194 1.00 67.62 78 ARG A O 1
ATOM 543 N N . SER A 1 79 ? -7.995 -4.408 13.333 1.00 66.88 79 SER A N 1
ATOM 544 C CA . SER A 1 79 ? -7.220 -3.365 12.652 1.00 66.88 79 SER A CA 1
ATOM 545 C C . SER A 1 79 ? -8.087 -2.158 12.273 1.00 66.88 79 SER A C 1
ATOM 547 O O . SER A 1 79 ? -7.762 -1.414 11.356 1.00 66.88 79 SER A O 1
ATOM 549 N N . ASP A 1 80 ? -9.191 -1.922 12.985 1.00 76.56 80 ASP A N 1
ATOM 550 C CA . ASP A 1 80 ? -10.029 -0.750 12.737 1.00 76.56 80 ASP A CA 1
ATOM 551 C C . ASP A 1 80 ? -9.442 0.501 13.417 1.00 76.56 80 ASP A C 1
ATOM 553 O O . ASP A 1 80 ? -9.069 0.481 14.598 1.00 76.56 80 ASP A O 1
ATOM 557 N N . VAL A 1 81 ? -9.402 1.616 12.675 1.00 70.88 81 VAL A N 1
ATOM 558 C CA . VAL A 1 81 ? -9.029 2.947 13.189 1.00 70.88 81 VAL A CA 1
ATOM 559 C C . VAL A 1 81 ? -10.190 3.544 13.990 1.00 70.88 81 VAL A C 1
ATOM 561 O O . VAL A 1 81 ? -10.016 4.102 15.078 1.00 70.88 81 VAL A O 1
ATOM 564 N N . TYR A 1 82 ? -11.407 3.411 13.470 1.00 72.31 82 TYR A N 1
ATOM 565 C CA . TYR A 1 82 ? -12.627 3.862 14.129 1.00 72.31 82 TYR A CA 1
ATOM 566 C C . TYR A 1 82 ? -13.372 2.679 14.721 1.00 72.31 82 TYR A C 1
ATOM 568 O O . TYR A 1 82 ? -13.762 1.762 14.007 1.00 72.31 82 TYR A O 1
ATOM 576 N N . ILE A 1 83 ? -13.596 2.736 16.030 1.00 75.25 83 ILE A N 1
ATOM 577 C CA . ILE A 1 83 ? -14.372 1.748 16.770 1.00 75.25 83 ILE A CA 1
ATOM 578 C C . ILE A 1 83 ? -15.584 2.479 17.328 1.00 75.25 83 ILE A C 1
ATOM 580 O O . ILE A 1 83 ? -15.439 3.497 18.009 1.00 75.25 83 ILE A O 1
ATOM 584 N N . VAL A 1 84 ? -16.770 1.982 16.989 1.00 72.31 84 VAL A N 1
ATOM 585 C CA . VAL A 1 84 ? -18.061 2.536 17.409 1.00 72.31 84 VAL A CA 1
ATOM 586 C C . VAL A 1 84 ? -18.635 1.723 18.563 1.00 72.31 84 VAL A C 1
ATOM 588 O O . VAL A 1 84 ? -18.323 0.544 18.727 1.00 72.31 84 VAL A O 1
ATOM 591 N N . ALA A 1 85 ? -19.453 2.367 19.396 1.00 70.06 85 ALA A N 1
ATOM 592 C CA . ALA A 1 85 ? -20.127 1.682 20.491 1.00 70.06 85 ALA A CA 1
ATOM 593 C C . ALA A 1 85 ? -21.072 0.586 19.952 1.00 70.06 85 ALA A C 1
ATOM 595 O O . ALA A 1 85 ? -21.616 0.738 18.852 1.00 70.06 85 ALA A O 1
ATOM 596 N N . PRO A 1 86 ? -21.312 -0.498 20.715 1.00 64.12 86 PRO A N 1
ATOM 597 C CA . PRO A 1 86 ? -22.260 -1.535 20.322 1.00 64.12 86 PRO A CA 1
ATOM 598 C C . PRO A 1 86 ? -23.632 -0.932 19.983 1.00 64.12 86 PRO A C 1
ATOM 600 O O . PRO A 1 86 ? -24.195 -0.185 20.779 1.00 64.12 86 PRO A O 1
ATOM 603 N N . GLY A 1 87 ? -24.159 -1.237 18.794 1.00 66.38 87 GLY A N 1
ATOM 604 C CA . GLY A 1 87 ? -25.441 -0.706 18.308 1.00 66.38 87 GLY A CA 1
ATOM 605 C C . GLY A 1 87 ? -25.347 0.571 17.465 1.00 66.38 87 GLY A C 1
ATOM 606 O O . GLY A 1 87 ? -26.364 1.005 16.930 1.00 66.38 87 GLY A O 1
ATOM 607 N N . GLN A 1 88 ? -24.155 1.148 17.289 1.00 73.19 88 GLN A N 1
ATOM 608 C CA . GLN A 1 88 ? -23.925 2.233 16.331 1.00 73.19 88 GLN A CA 1
ATOM 609 C C . GLN A 1 88 ? -23.246 1.726 15.055 1.00 73.19 88 GLN A C 1
ATOM 611 O O . GLN A 1 88 ? -22.426 0.811 15.096 1.00 73.19 88 GLN A O 1
ATOM 616 N N . GLN A 1 89 ? -23.598 2.320 13.913 1.00 74.62 89 GLN A N 1
ATOM 617 C CA . GLN A 1 89 ? -22.952 2.043 12.630 1.00 74.62 89 GLN A CA 1
ATOM 618 C C . GLN A 1 89 ? -21.829 3.050 12.372 1.00 74.62 89 GLN A C 1
ATOM 620 O O . GLN A 1 89 ? -21.926 4.215 12.760 1.00 74.62 89 GLN A O 1
ATOM 625 N N . LEU A 1 90 ? -20.767 2.598 11.701 1.00 75.00 90 LEU A N 1
ATOM 626 C CA . LEU A 1 90 ? -19.720 3.482 11.189 1.00 75.00 90 LEU A CA 1
ATOM 627 C C . LEU A 1 90 ? -20.336 4.467 10.194 1.00 75.00 90 LEU A C 1
ATOM 629 O O . LEU A 1 90 ? -21.159 4.087 9.360 1.00 75.00 90 LEU A O 1
ATOM 633 N N . THR A 1 91 ? -19.901 5.724 10.236 1.00 83.38 91 THR A N 1
ATOM 634 C CA . THR A 1 91 ? -20.225 6.650 9.146 1.00 83.38 91 THR A CA 1
ATOM 635 C C . THR A 1 91 ? -19.540 6.189 7.856 1.00 83.38 91 THR A C 1
ATOM 637 O O . THR A 1 91 ? -18.514 5.506 7.903 1.00 83.38 91 THR A O 1
ATOM 640 N N . THR A 1 92 ? -20.060 6.584 6.689 1.00 79.56 92 THR A N 1
ATOM 641 C CA . THR A 1 92 ? -19.478 6.214 5.384 1.00 79.56 92 THR A CA 1
ATOM 642 C C . THR A 1 92 ? -17.979 6.509 5.320 1.00 79.56 92 THR A C 1
ATOM 644 O O . THR A 1 92 ? -17.196 5.670 4.886 1.00 79.56 92 THR A O 1
ATOM 647 N N . THR A 1 93 ? -17.551 7.665 5.829 1.00 79.06 93 THR A N 1
ATOM 648 C CA . THR A 1 93 ? -16.136 8.055 5.871 1.00 79.06 93 THR A CA 1
ATOM 649 C C . THR A 1 93 ? -15.303 7.131 6.761 1.00 79.06 93 THR A C 1
ATOM 651 O O . THR A 1 93 ? -14.199 6.749 6.386 1.00 79.06 93 THR A O 1
ATOM 654 N N . GLN A 1 94 ? -15.825 6.733 7.923 1.00 81.00 94 GLN A N 1
ATOM 655 C CA . GLN A 1 94 ? -15.130 5.819 8.834 1.00 81.00 94 GLN A CA 1
ATOM 656 C C . GLN A 1 94 ? -15.039 4.405 8.258 1.00 81.00 94 GLN A C 1
ATOM 658 O O . GLN A 1 94 ? -14.012 3.751 8.410 1.00 81.00 94 GLN A O 1
ATOM 663 N N . PHE A 1 95 ? -16.076 3.953 7.549 1.00 81.31 95 PHE A N 1
ATOM 664 C CA . PHE A 1 95 ? -16.044 2.691 6.817 1.00 81.31 95 PHE A CA 1
ATOM 665 C C . PHE A 1 95 ? -14.963 2.701 5.730 1.00 81.31 95 PHE A C 1
ATOM 667 O O . PHE A 1 95 ? -14.152 1.779 5.660 1.00 81.31 95 PHE A O 1
ATOM 674 N N . VAL A 1 96 ? -14.906 3.767 4.923 1.00 79.31 96 VAL A N 1
ATOM 675 C CA . VAL A 1 96 ? -13.876 3.938 3.886 1.00 79.31 96 VAL A CA 1
ATOM 676 C C . VAL A 1 96 ? -12.481 3.911 4.514 1.00 79.31 96 VAL A C 1
ATOM 678 O O . VAL A 1 96 ? -11.609 3.189 4.040 1.00 79.31 96 VAL A O 1
ATOM 681 N N . LEU A 1 97 ? -12.266 4.641 5.609 1.00 76.56 97 LEU A N 1
ATOM 682 C CA . LEU A 1 97 ? -10.965 4.689 6.279 1.00 76.56 97 LEU A CA 1
ATOM 683 C C . LEU A 1 97 ? -10.569 3.351 6.917 1.00 76.56 97 LEU A C 1
ATOM 685 O O . LEU A 1 97 ? -9.400 2.990 6.854 1.00 76.56 97 LEU A O 1
ATOM 689 N N . ASN A 1 98 ? -11.518 2.604 7.484 1.00 79.94 98 ASN A N 1
ATOM 690 C CA . ASN A 1 98 ? -11.231 1.307 8.097 1.00 79.94 98 ASN A CA 1
ATOM 691 C C . ASN A 1 98 ? -11.014 0.192 7.070 1.00 79.94 98 ASN A C 1
ATOM 693 O O . ASN A 1 98 ? -10.207 -0.688 7.318 1.00 79.94 98 ASN A O 1
ATOM 697 N N . LYS A 1 99 ? -11.760 0.176 5.957 1.00 79.75 99 LYS A N 1
ATOM 698 C CA . LYS A 1 99 ? -11.794 -0.985 5.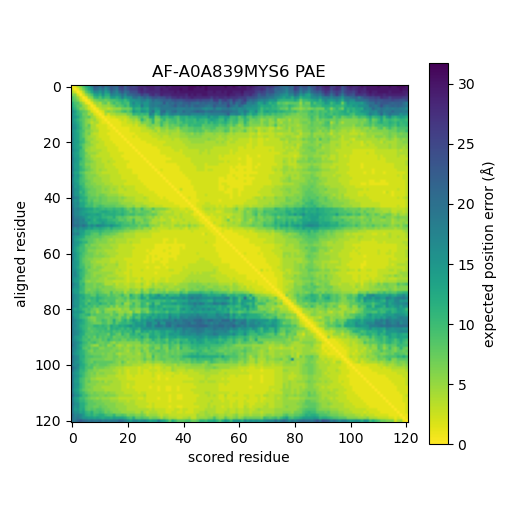045 1.00 79.75 99 LYS A CA 1
ATOM 699 C C . LYS A 1 99 ? -11.210 -0.732 3.670 1.00 79.75 99 LYS A C 1
ATOM 701 O O . LYS A 1 99 ? -10.773 -1.674 3.018 1.00 79.75 99 LYS A O 1
ATOM 706 N N . LEU A 1 100 ? -11.216 0.513 3.204 1.00 83.50 100 LEU A N 1
ATOM 707 C CA . LEU A 1 100 ? -10.738 0.852 1.865 1.00 83.50 100 LEU A CA 1
ATOM 708 C C . LEU A 1 100 ? -9.366 1.515 1.878 1.00 83.50 100 LEU A C 1
ATOM 710 O O . LEU A 1 100 ? -8.709 1.478 0.846 1.00 83.50 100 LEU A O 1
ATOM 714 N N . ALA A 1 101 ? -8.887 2.068 2.997 1.00 83.12 101 ALA A N 1
ATOM 715 C CA . ALA A 1 101 ? -7.583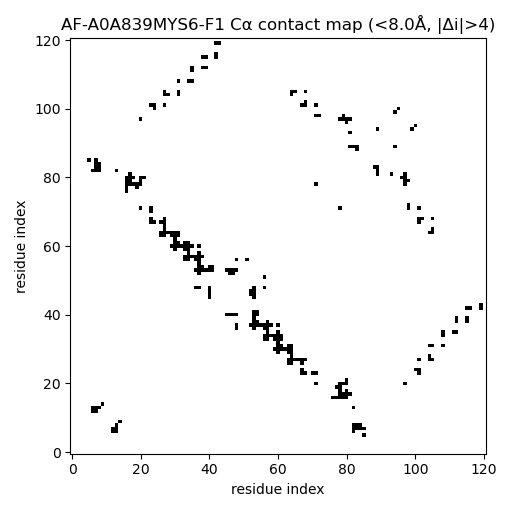 2.737 3.035 1.00 83.12 101 ALA A CA 1
ATOM 716 C C . ALA A 1 101 ? -6.415 1.860 2.525 1.00 83.12 101 ALA A C 1
ATOM 718 O O . ALA A 1 101 ? -5.668 2.338 1.668 1.00 83.12 101 ALA A O 1
ATOM 719 N N . PRO A 1 102 ? -6.273 0.577 2.920 1.00 85.75 102 PRO A N 1
ATOM 720 C CA . PRO A 1 102 ? -5.208 -0.276 2.381 1.00 85.75 102 PRO A CA 1
ATOM 721 C C . PRO A 1 102 ? -5.368 -0.550 0.880 1.00 85.75 102 PRO A C 1
ATOM 723 O O . PRO A 1 102 ? -4.394 -0.542 0.130 1.00 85.75 102 PRO A O 1
ATOM 726 N N . TRP A 1 103 ? -6.605 -0.722 0.411 1.00 90.56 103 TRP A N 1
ATOM 727 C CA . TRP A 1 103 ? -6.904 -0.927 -1.009 1.00 90.56 103 TRP A CA 1
ATOM 728 C C . TRP A 1 103 ? -6.694 0.332 -1.848 1.00 90.56 103 TRP A C 1
ATOM 730 O O . TRP A 1 103 ? -6.286 0.235 -3.003 1.00 90.56 103 TRP A O 1
ATOM 740 N N . ILE A 1 104 ? -6.903 1.516 -1.270 1.00 90.44 104 ILE A N 1
ATOM 741 C CA . ILE A 1 104 ? -6.565 2.794 -1.899 1.00 90.44 104 ILE A CA 1
ATOM 742 C C . ILE A 1 104 ? -5.055 2.861 -2.138 1.00 90.44 104 ILE A C 1
ATOM 744 O O . ILE A 1 104 ? -4.645 3.254 -3.226 1.00 90.44 104 ILE A O 1
ATOM 748 N N . ILE A 1 105 ? -4.222 2.418 -1.189 1.00 92.56 105 ILE A N 1
ATOM 749 C CA . ILE A 1 105 ? -2.761 2.358 -1.383 1.00 92.56 105 ILE A CA 1
ATOM 750 C C . ILE A 1 105 ? -2.405 1.418 -2.547 1.00 92.56 105 ILE A C 1
ATOM 752 O O . ILE A 1 105 ? -1.609 1.786 -3.413 1.00 92.56 105 ILE A O 1
ATOM 756 N N . VAL A 1 106 ? -3.028 0.235 -2.626 1.00 94.19 106 VAL A N 1
ATOM 757 C CA . VAL A 1 106 ? -2.843 -0.701 -3.754 1.00 94.19 106 VAL A CA 1
ATOM 758 C C . VAL A 1 106 ? -3.229 -0.035 -5.081 1.00 94.19 106 VAL A C 1
ATOM 760 O O . VAL A 1 106 ? -2.450 -0.047 -6.034 1.00 94.19 106 VAL A O 1
ATOM 763 N N . ALA A 1 107 ? -4.406 0.593 -5.144 1.00 94.75 107 ALA A N 1
ATOM 764 C CA . ALA A 1 107 ? -4.898 1.258 -6.346 1.00 94.75 107 ALA A CA 1
ATOM 765 C C . ALA A 1 107 ? -3.981 2.412 -6.781 1.00 94.75 107 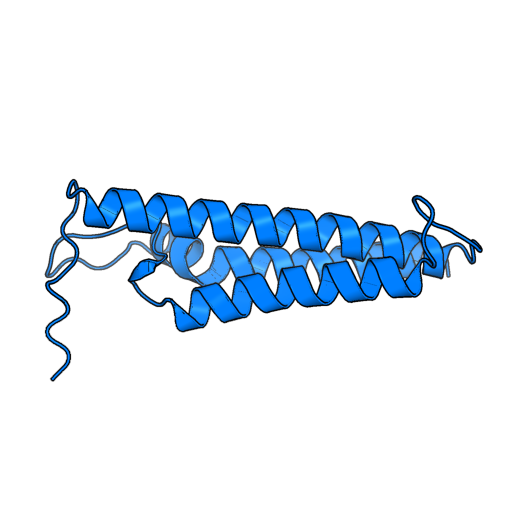ALA A C 1
ATOM 767 O O . ALA A 1 107 ? -3.629 2.508 -7.955 1.00 94.75 107 ALA A O 1
ATOM 768 N N . LEU A 1 108 ? -3.530 3.248 -5.841 1.00 95.88 108 LEU A N 1
ATOM 769 C CA . LEU A 1 108 ? -2.576 4.326 -6.106 1.00 95.88 108 LEU A CA 1
ATOM 770 C C . LEU A 1 108 ? -1.223 3.795 -6.589 1.00 95.88 108 LEU A C 1
ATOM 772 O O . LEU A 1 108 ? -0.596 4.423 -7.440 1.00 95.88 108 LEU A O 1
ATOM 776 N N . THR A 1 109 ? -0.793 2.629 -6.101 1.00 95.88 109 THR A N 1
ATOM 777 C CA . THR A 1 109 ? 0.412 1.952 -6.601 1.00 95.88 109 THR A CA 1
ATOM 778 C C . THR A 1 109 ? 0.245 1.591 -8.079 1.00 95.88 109 THR A C 1
ATOM 780 O O . THR A 1 109 ? 1.100 1.933 -8.891 1.00 95.88 109 THR A O 1
ATOM 783 N N . ILE A 1 110 ? -0.883 0.981 -8.460 1.00 95.69 110 ILE A N 1
ATOM 784 C CA . ILE A 1 110 ? -1.176 0.626 -9.860 1.00 95.69 110 ILE A CA 1
ATOM 785 C C . ILE A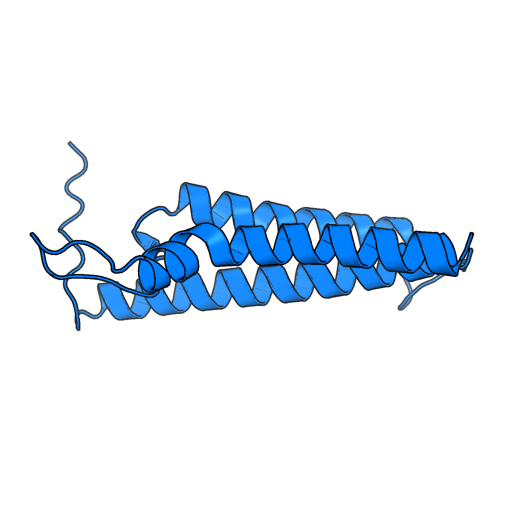 1 110 ? -1.257 1.880 -10.740 1.00 95.69 110 ILE A C 1
ATOM 787 O O . ILE A 1 110 ? -0.648 1.928 -11.807 1.00 95.69 110 ILE A O 1
ATOM 791 N N . VAL A 1 111 ? -1.961 2.920 -10.286 1.00 97.38 111 VAL A N 1
ATOM 792 C CA . VAL A 1 111 ? -2.055 4.203 -11.001 1.00 97.38 111 VAL A CA 1
ATOM 793 C C . VAL A 1 111 ? -0.667 4.812 -11.208 1.00 97.38 111 VAL A C 1
ATOM 795 O O . VAL A 1 111 ? -0.340 5.229 -12.317 1.00 97.38 111 VAL A O 1
ATOM 798 N N . GLY A 1 112 ? 0.179 4.814 -10.176 1.00 95.50 112 GLY A N 1
ATOM 799 C CA . GLY A 1 112 ? 1.559 5.281 -10.282 1.00 95.50 112 GLY A CA 1
ATOM 800 C C . GLY A 1 112 ? 2.367 4.481 -11.305 1.00 95.50 112 GLY A C 1
ATOM 801 O O . GLY A 1 112 ? 3.066 5.077 -12.123 1.00 95.50 112 GLY A O 1
ATOM 802 N N . MET A 1 113 ? 2.225 3.152 -11.325 1.00 96.56 113 MET A N 1
ATOM 803 C CA . MET A 1 113 ? 2.877 2.298 -12.324 1.00 96.56 113 MET A CA 1
ATOM 804 C C . MET A 1 113 ? 2.437 2.638 -13.751 1.00 96.56 113 MET A C 1
ATOM 806 O O . MET A 1 113 ? 3.289 2.745 -14.634 1.00 96.56 113 MET A O 1
ATOM 810 N N . ILE A 1 114 ? 1.136 2.849 -13.974 1.00 95.75 114 ILE A N 1
ATOM 811 C CA . ILE A 1 114 ? 0.587 3.237 -15.282 1.00 95.75 114 ILE A CA 1
ATOM 812 C C . ILE A 1 114 ? 1.160 4.588 -15.721 1.00 95.75 114 ILE A C 1
ATOM 814 O O . ILE A 1 114 ? 1.624 4.711 -16.849 1.00 95.75 114 ILE A O 1
ATOM 818 N N . ILE A 1 115 ? 1.186 5.587 -14.833 1.00 96.31 115 ILE A N 1
ATOM 819 C CA . ILE A 1 115 ? 1.746 6.915 -15.135 1.00 96.31 115 ILE A CA 1
ATOM 820 C C . ILE A 1 115 ? 3.233 6.818 -15.498 1.00 96.31 115 ILE A C 1
ATOM 822 O O . ILE A 1 115 ? 3.674 7.443 -16.460 1.00 96.31 115 ILE A O 1
ATOM 826 N N . ILE A 1 116 ? 4.013 6.040 -14.741 1.00 94.69 116 ILE A N 1
ATOM 827 C CA . ILE A 1 116 ? 5.439 5.818 -15.021 1.00 94.69 116 ILE A CA 1
ATOM 828 C C . ILE A 1 116 ? 5.617 5.140 -16.380 1.00 94.69 116 ILE A C 1
ATOM 830 O O . ILE A 1 116 ? 6.468 5.559 -17.160 1.00 94.69 116 ILE A O 1
ATOM 834 N N . TRP A 1 117 ? 4.808 4.120 -16.668 1.00 92.12 117 TRP A N 1
ATOM 835 C CA . TRP A 1 117 ? 4.858 3.394 -17.932 1.00 92.12 117 TRP A CA 1
ATOM 836 C C . TRP A 1 117 ? 4.556 4.318 -19.118 1.00 92.12 117 TRP A C 1
ATOM 838 O O . TRP A 1 117 ? 5.384 4.420 -20.016 1.00 92.12 117 TRP A O 1
ATOM 848 N N . LEU A 1 118 ? 3.459 5.085 -19.055 1.00 94.12 118 LEU A N 1
ATOM 849 C CA . LEU A 1 118 ? 3.066 6.068 -20.076 1.00 94.12 118 LEU A CA 1
ATOM 850 C C . LEU A 1 118 ? 4.088 7.195 -20.288 1.00 94.12 118 LEU A C 1
ATOM 852 O O . LEU A 1 118 ? 4.054 7.868 -21.308 1.00 94.12 118 LEU A O 1
ATOM 856 N N . ARG A 1 119 ? 4.947 7.470 -19.302 1.00 94.31 119 ARG A N 1
ATOM 857 C CA . ARG A 1 119 ? 5.977 8.514 -19.406 1.00 94.31 119 ARG A CA 1
ATOM 858 C C . ARG A 1 119 ? 7.248 8.024 -20.102 1.00 94.31 119 ARG A C 1
ATOM 860 O O . ARG A 1 119 ? 8.016 8.842 -20.604 1.00 94.31 119 ARG A O 1
ATOM 867 N N . HIS A 1 120 ? 7.513 6.724 -20.037 1.00 87.94 120 HIS A N 1
ATOM 868 C CA . HIS A 1 120 ? 8.758 6.110 -20.499 1.00 87.94 120 HIS A CA 1
ATOM 869 C C . HIS A 1 120 ? 8.560 5.181 -21.706 1.00 87.94 120 HIS A C 1
ATOM 871 O O . HIS A 1 120 ? 9.519 4.549 -22.137 1.00 87.94 120 HIS A O 1
ATOM 877 N N . HIS A 1 121 ? 7.339 5.110 -22.234 1.00 78.88 121 HIS A N 1
ATOM 878 C CA . HIS A 1 121 ? 6.976 4.519 -23.522 1.00 78.88 121 HIS A CA 1
ATOM 879 C C . HIS A 1 121 ? 6.405 5.618 -24.418 1.00 78.88 121 HIS A C 1
ATOM 881 O O . HIS A 1 121 ? 6.654 5.556 -25.640 1.00 78.88 121 HIS A O 1
#

Foldseek 3Di:
DPPPPADAPPDPLLVQLQVLLVVLLVQLLVLLVQLLQLLLCVLVVHCDGPRHNSVVSNVSSLCSLVVSLVVLVVCDSSNQNDGDHPPDDDDPVSCCSSRVSSVVSVVVSVVSSVVSNVVSD

Radius of gyration: 17.73 Å; Cα contacts (8 Å, |Δi|>4): 157; chains: 1; bounding box: 47×28×49 Å

Organism: NCBI:txid1794944

Nearest PDB structures (foldseek):
  3k1s-assembly1_A  TM=5.477E-01  e=4.769E+00  Bacillus anthracis

Solvent-accessible surface area (backbone atoms only — not comparable to full-atom values): 6363 Å² total; per-residue (Å²): 134,85,86,72,74,79,67,44,62,92,38,75,65,35,54,51,11,25,53,45,28,51,49,38,46,52,48,21,51,51,10,33,53,35,20,50,52,11,46,49,23,53,52,66,71,44,82,57,42,98,89,36,47,10,66,58,39,18,51,54,8,47,52,38,19,53,47,28,32,52,46,48,64,72,44,50,82,58,25,23,64,68,62,58,53,95,95,57,78,74,51,72,68,47,46,43,59,44,68,38,46,46,52,48,51,47,50,51,38,53,52,50,45,50,54,49,45,70,72,59,107

Mean predicted aligned error: 6.93 Å